Protein AF-A0A8I1IT31-F1 (afdb_monomer_lite)

Radius of gyration: 22.26 Å; chains: 1; bounding box: 62×18×60 Å

Sequence (84 aa):
MKRTLTALAAIAALTTVAPAAFAFENALAELQNQVTNELADKGYPTEFVDQLTLGELTTIRSLLEGGQGAGVQIQRILERAAQR

Foldseek 3Di:
DDDDDPPPPPPVPPPPPDPPVVVVVVVQVVLLVVLLVLCVVVPHDSPQSVLADPVLSVLSVCLSVVDDPSVVVNNVSSVVSVVD

Structure (mmCIF, N/CA/C/O backbone):
data_AF-A0A8I1IT31-F1
#
_entry.id   AF-A0A8I1IT31-F1
#
loop_
_atom_site.group_PDB
_atom_site.id
_atom_site.type_symbol
_atom_site.label_atom_id
_atom_site.label_alt_id
_atom_site.label_comp_id
_atom_site.label_asym_id
_atom_site.label_entity_id
_atom_site.label_seq_id
_atom_site.pdbx_PDB_ins_code
_atom_site.Cartn_x
_atom_site.Cartn_y
_atom_site.Cartn_z
_atom_site.occupancy
_atom_site.B_iso_or_equiv
_atom_site.auth_seq_id
_atom_site.auth_comp_id
_atom_site.auth_asym_id
_atom_site.auth_atom_id
_atom_site.pdbx_PDB_model_num
ATOM 1 N N . MET A 1 1 ? 48.966 2.239 -47.838 1.00 41.56 1 MET A N 1
ATOM 2 C CA . MET A 1 1 ? 48.301 2.119 -46.522 1.00 41.56 1 MET A CA 1
ATOM 3 C C . MET A 1 1 ? 46.795 2.072 -46.758 1.00 41.56 1 MET A C 1
ATOM 5 O O . MET A 1 1 ? 46.231 3.081 -47.149 1.00 41.56 1 MET A O 1
ATOM 9 N N . LYS A 1 2 ? 46.166 0.895 -46.645 1.00 44.38 2 LYS A N 1
ATOM 10 C CA . LYS A 1 2 ? 44.721 0.696 -46.861 1.00 44.38 2 LYS A CA 1
ATOM 11 C C . LYS A 1 2 ? 44.084 0.435 -45.495 1.00 44.38 2 LYS A C 1
ATOM 13 O O . LYS A 1 2 ? 44.229 -0.658 -44.961 1.00 44.38 2 LYS A O 1
ATOM 18 N N . ARG A 1 3 ? 43.482 1.455 -44.888 1.00 55.28 3 ARG A N 1
ATOM 19 C CA . ARG A 1 3 ? 42.744 1.344 -43.621 1.00 55.28 3 ARG A CA 1
ATOM 20 C C . ARG A 1 3 ? 41.454 2.133 -43.745 1.00 55.28 3 ARG A C 1
ATOM 22 O O . ARG A 1 3 ? 41.324 3.225 -43.210 1.00 55.28 3 ARG A O 1
ATOM 29 N N . THR A 1 4 ? 40.522 1.584 -44.498 1.00 56.00 4 THR A N 1
ATOM 30 C CA . THR A 1 4 ? 39.143 2.050 -44.517 1.00 56.00 4 THR A CA 1
ATOM 31 C C . THR A 1 4 ? 38.250 0.818 -44.467 1.00 56.00 4 THR A C 1
ATOM 33 O O . THR A 1 4 ? 38.523 -0.160 -45.157 1.00 56.00 4 THR A O 1
ATOM 36 N N . LEU A 1 5 ? 37.188 0.910 -43.660 1.00 53.28 5 LEU A N 1
ATOM 37 C CA . LEU A 1 5 ? 36.022 0.013 -43.617 1.00 53.28 5 LEU A CA 1
ATOM 38 C C . LEU A 1 5 ? 36.061 -1.170 -42.632 1.00 53.28 5 LEU A C 1
ATOM 40 O O . LEU A 1 5 ? 35.806 -2.309 -43.005 1.00 53.28 5 LEU A O 1
ATOM 44 N N . THR A 1 6 ? 36.223 -0.886 -41.338 1.00 50.94 6 THR A N 1
ATOM 45 C CA . THR A 1 6 ? 35.751 -1.800 -40.272 1.00 50.94 6 THR A CA 1
ATOM 46 C C . THR A 1 6 ? 34.920 -1.071 -39.213 1.00 50.94 6 THR A C 1
ATOM 48 O O . THR A 1 6 ? 35.037 -1.327 -38.023 1.00 50.94 6 THR A O 1
ATOM 51 N N . ALA A 1 7 ? 34.071 -0.131 -39.637 1.00 52.94 7 ALA A N 1
ATOM 52 C CA . ALA A 1 7 ? 33.212 0.651 -38.739 1.00 52.94 7 ALA A CA 1
ATOM 5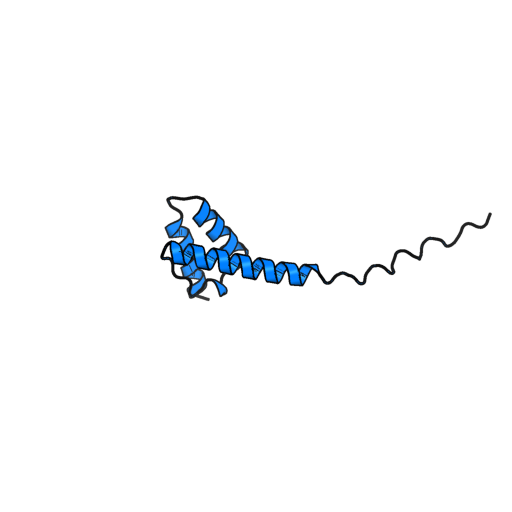3 C C . ALA A 1 7 ? 31.717 0.560 -39.099 1.00 52.94 7 ALA A C 1
ATOM 55 O O . ALA A 1 7 ? 30.983 1.520 -38.898 1.00 52.94 7 ALA A O 1
ATOM 56 N N . LEU A 1 8 ? 31.253 -0.566 -39.661 1.00 46.91 8 LEU A N 1
ATOM 57 C CA . LEU A 1 8 ? 29.841 -0.713 -40.058 1.00 46.91 8 LEU A CA 1
ATOM 58 C C . LEU A 1 8 ? 29.200 -2.067 -39.705 1.00 46.91 8 LEU A C 1
ATOM 60 O O . LEU A 1 8 ? 28.179 -2.428 -40.274 1.00 46.91 8 LEU A O 1
ATOM 64 N N . ALA A 1 9 ? 29.759 -2.820 -38.755 1.00 51.94 9 ALA A N 1
ATOM 65 C CA . ALA A 1 9 ? 29.162 -4.089 -38.311 1.00 51.94 9 ALA A CA 1
ATOM 66 C C . ALA A 1 9 ? 28.364 -3.984 -36.994 1.00 51.94 9 ALA A C 1
ATOM 68 O O . ALA A 1 9 ? 27.701 -4.939 -36.608 1.00 51.94 9 ALA A O 1
ATOM 69 N N . ALA A 1 10 ? 28.396 -2.843 -36.297 1.00 48.50 10 ALA A N 1
ATOM 70 C CA . ALA A 1 10 ? 27.854 -2.741 -34.936 1.00 48.50 10 ALA A CA 1
ATOM 71 C C . ALA A 1 10 ? 26.388 -2.270 -34.844 1.00 48.50 10 ALA A C 1
ATOM 73 O O . ALA A 1 10 ? 25.849 -2.193 -33.746 1.00 48.50 10 ALA A O 1
ATOM 74 N N . ILE A 1 11 ? 25.725 -1.958 -35.963 1.00 51.16 11 ILE A N 1
ATOM 75 C CA . ILE A 1 11 ? 24.354 -1.404 -35.943 1.00 51.16 11 ILE A CA 1
ATOM 76 C C . ILE A 1 11 ? 23.283 -2.506 -36.087 1.00 51.16 11 ILE A C 1
ATOM 78 O O . ILE A 1 11 ? 22.107 -2.277 -35.827 1.00 51.16 11 ILE A O 1
ATOM 82 N N . ALA A 1 12 ? 23.672 -3.748 -36.401 1.00 49.91 12 ALA A N 1
ATOM 83 C CA . ALA A 1 12 ? 22.733 -4.866 -36.550 1.00 49.91 12 ALA A CA 1
ATOM 84 C C . ALA A 1 12 ? 22.157 -5.407 -35.221 1.00 49.91 12 ALA A C 1
ATOM 86 O O . ALA A 1 12 ? 21.314 -6.298 -35.246 1.00 49.91 12 ALA A O 1
ATOM 87 N N . ALA A 1 13 ? 22.581 -4.883 -34.065 1.00 48.53 13 ALA A N 1
ATOM 88 C CA . ALA A 1 13 ? 22.127 -5.343 -32.749 1.00 48.53 13 ALA A CA 1
ATOM 89 C C . ALA A 1 13 ? 20.970 -4.513 -32.153 1.00 48.53 13 ALA A C 1
ATOM 91 O O . ALA A 1 13 ? 20.629 -4.687 -30.987 1.00 48.53 13 ALA A O 1
ATOM 92 N N . LEU A 1 14 ? 20.355 -3.607 -32.923 1.00 47.03 14 LEU A N 1
ATOM 93 C CA . LEU A 1 14 ? 19.298 -2.712 -32.430 1.00 47.03 14 LEU A CA 1
ATOM 94 C C . LEU A 1 14 ? 17.870 -3.261 -32.630 1.00 47.03 14 LEU A C 1
ATOM 96 O O . LEU A 1 14 ? 16.942 -2.495 -32.865 1.00 47.03 14 LEU A O 1
ATOM 100 N N . THR A 1 15 ? 17.673 -4.580 -32.567 1.00 50.69 15 THR A N 1
ATOM 101 C CA . THR A 1 15 ? 16.345 -5.217 -32.715 1.00 50.69 15 THR A CA 1
ATOM 102 C C . THR A 1 15 ? 15.829 -5.902 -31.449 1.00 50.69 15 THR A C 1
ATOM 104 O O . THR A 1 15 ? 14.730 -6.446 -31.463 1.00 50.69 15 THR A O 1
ATOM 107 N N . THR A 1 16 ? 16.546 -5.848 -30.322 1.00 52.34 16 THR A N 1
ATOM 108 C CA . THR A 1 16 ? 16.144 -6.548 -29.083 1.00 52.34 16 THR A CA 1
ATOM 109 C C . THR A 1 16 ? 15.511 -5.646 -28.018 1.00 52.34 16 THR A C 1
ATOM 111 O O . THR A 1 16 ? 15.484 -6.008 -26.842 1.00 52.34 16 THR A O 1
ATOM 114 N N . VAL A 1 17 ? 14.986 -4.473 -28.383 1.00 51.69 17 VAL A N 1
ATOM 115 C CA . VAL A 1 17 ? 14.265 -3.600 -27.437 1.00 51.69 17 VAL A CA 1
ATOM 116 C C . VAL A 1 17 ? 12.801 -4.042 -27.347 1.00 51.69 17 VAL A C 1
ATOM 118 O O . VAL A 1 17 ? 11.918 -3.418 -27.918 1.00 51.69 17 VAL A O 1
ATOM 121 N N . ALA A 1 18 ? 12.542 -5.160 -26.669 1.00 53.06 18 ALA A N 1
ATOM 122 C CA . ALA A 1 18 ? 11.183 -5.609 -26.344 1.00 53.06 18 ALA A CA 1
ATOM 123 C C . ALA A 1 18 ? 10.992 -6.469 -25.064 1.00 53.06 18 ALA A C 1
ATOM 125 O O . ALA A 1 18 ? 9.835 -6.722 -24.744 1.00 53.06 18 ALA A O 1
ATOM 126 N N . PRO A 1 19 ? 12.006 -6.902 -24.272 1.00 54.56 19 PRO A N 1
ATOM 127 C CA . PRO A 1 19 ? 11.718 -7.646 -23.036 1.00 54.56 19 PRO A CA 1
ATOM 128 C C . PRO A 1 19 ? 11.385 -6.764 -21.819 1.00 54.56 19 PRO A C 1
ATOM 130 O O . PRO A 1 19 ? 10.836 -7.262 -20.841 1.00 54.56 19 PRO A O 1
ATOM 133 N N . ALA A 1 20 ? 11.708 -5.466 -21.845 1.00 54.41 20 ALA A N 1
ATOM 134 C CA . ALA A 1 20 ? 11.575 -4.606 -20.663 1.00 54.41 20 ALA A CA 1
ATOM 135 C C . ALA A 1 20 ? 10.123 -4.198 -20.348 1.00 54.41 20 ALA A C 1
ATOM 137 O O . ALA A 1 20 ? 9.777 -4.061 -19.178 1.00 54.41 20 ALA A O 1
ATOM 138 N N . ALA A 1 21 ? 9.268 -4.034 -21.365 1.00 56.38 21 ALA A N 1
ATOM 139 C CA . ALA A 1 21 ? 7.874 -3.624 -21.172 1.00 56.38 21 ALA A CA 1
ATOM 140 C C . ALA A 1 21 ? 7.038 -4.725 -20.494 1.00 56.38 21 ALA A C 1
ATOM 142 O O . ALA A 1 21 ? 6.373 -4.465 -19.497 1.00 56.38 21 ALA A O 1
ATOM 143 N N . PHE A 1 22 ? 7.167 -5.975 -20.950 1.00 60.47 22 PHE A N 1
ATOM 144 C CA . PHE A 1 22 ? 6.465 -7.122 -20.359 1.00 60.47 22 PHE A CA 1
ATOM 145 C C . PHE A 1 22 ? 6.911 -7.423 -18.922 1.00 60.47 22 PHE A C 1
ATOM 147 O O . PHE A 1 22 ? 6.100 -7.789 -18.074 1.00 60.47 22 PHE A O 1
ATOM 154 N N . ALA A 1 23 ? 8.203 -7.258 -18.619 1.00 67.69 23 ALA A N 1
ATOM 155 C CA . ALA A 1 23 ? 8.702 -7.408 -17.253 1.00 67.69 23 ALA A CA 1
ATOM 156 C C . ALA A 1 23 ? 8.123 -6.336 -16.312 1.00 67.69 23 ALA A C 1
ATOM 158 O O . ALA A 1 23 ? 7.861 -6.617 -15.144 1.00 67.69 23 ALA A O 1
ATOM 159 N N . PHE A 1 24 ? 7.892 -5.125 -16.826 1.00 69.75 24 PHE A N 1
ATOM 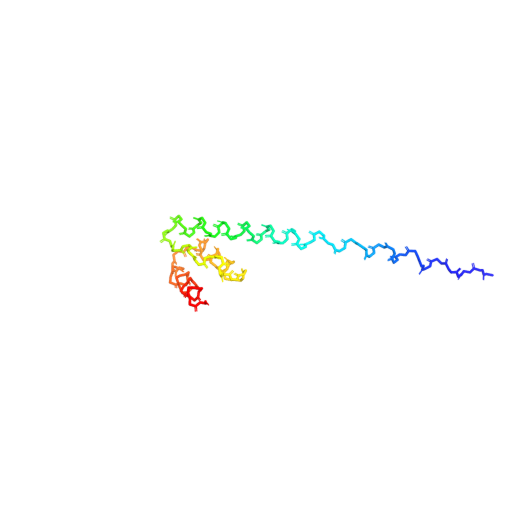160 C CA . PHE A 1 24 ? 7.325 -4.021 -16.059 1.00 69.75 24 PHE A CA 1
ATOM 161 C C . PHE A 1 24 ? 5.830 -4.207 -15.776 1.00 69.75 24 PHE A C 1
ATOM 163 O O . PHE A 1 24 ? 5.395 -3.968 -14.654 1.00 69.75 24 PHE A O 1
ATOM 170 N N . GLU A 1 25 ? 5.056 -4.680 -16.755 1.00 75.31 25 GLU A N 1
ATOM 171 C CA . GLU A 1 25 ? 3.628 -4.985 -16.574 1.00 75.31 25 GLU A CA 1
ATOM 172 C C . GLU A 1 25 ? 3.409 -6.072 -15.515 1.00 75.31 25 GLU A C 1
ATOM 174 O O . GLU A 1 25 ? 2.582 -5.902 -14.620 1.00 75.31 25 GLU A O 1
ATOM 179 N N . ASN A 1 26 ? 4.209 -7.143 -15.550 1.00 79.12 26 ASN A N 1
ATOM 180 C CA . ASN A 1 26 ? 4.154 -8.194 -14.533 1.00 79.12 26 ASN A CA 1
ATOM 181 C C . ASN A 1 26 ? 4.529 -7.668 -13.141 1.00 79.12 26 ASN A C 1
ATOM 183 O O . ASN A 1 26 ? 3.843 -7.965 -12.166 1.00 79.12 26 ASN A O 1
ATOM 187 N N . ALA A 1 27 ? 5.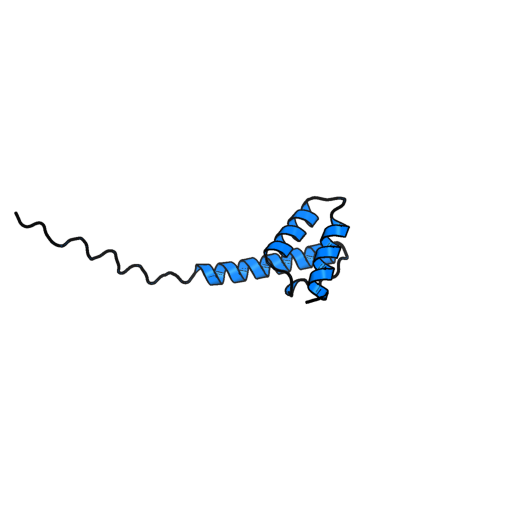580 -6.849 -13.044 1.00 78.25 27 ALA A N 1
ATOM 188 C CA . ALA A 1 27 ? 5.989 -6.249 -11.776 1.00 78.25 27 ALA A CA 1
ATOM 189 C C . ALA A 1 27 ? 4.928 -5.285 -11.212 1.00 78.25 27 ALA A C 1
ATOM 191 O O . ALA A 1 27 ? 4.725 -5.235 -9.999 1.00 78.25 27 ALA A O 1
ATOM 192 N N . LEU A 1 28 ? 4.231 -4.538 -12.075 1.00 82.75 28 LEU A N 1
ATOM 193 C CA . LEU A 1 28 ? 3.133 -3.661 -11.672 1.00 82.75 28 LEU A CA 1
ATOM 194 C C . LEU A 1 28 ? 1.932 -4.465 -11.163 1.00 82.75 28 LEU A C 1
ATOM 196 O O . LEU A 1 28 ? 1.397 -4.135 -10.107 1.00 82.75 28 LEU A O 1
ATOM 200 N N . ALA A 1 29 ? 1.537 -5.520 -11.878 1.00 86.19 29 ALA A N 1
ATOM 201 C CA . ALA A 1 29 ? 0.453 -6.404 -11.454 1.00 86.19 29 ALA A CA 1
ATOM 202 C C . ALA A 1 29 ? 0.773 -7.079 -10.111 1.00 86.19 29 ALA A C 1
ATOM 204 O O . ALA A 1 29 ? -0.080 -7.179 -9.230 1.00 86.19 29 ALA A O 1
ATOM 205 N N . GLU A 1 30 ? 2.024 -7.494 -9.912 1.00 88.62 30 GLU A N 1
ATOM 206 C CA . GLU A 1 30 ? 2.467 -8.061 -8.643 1.00 88.62 30 GLU A CA 1
ATOM 207 C C . GLU A 1 30 ? 2.447 -7.031 -7.508 1.00 88.62 30 GLU A C 1
ATOM 209 O O . GLU A 1 30 ? 1.959 -7.333 -6.419 1.00 88.62 30 GLU A O 1
ATOM 214 N N . LEU A 1 31 ? 2.877 -5.791 -7.764 1.00 87.31 31 LEU A N 1
ATOM 215 C CA . LEU A 1 31 ? 2.771 -4.709 -6.786 1.00 87.31 31 LEU A CA 1
ATOM 216 C C . LEU A 1 31 ? 1.309 -4.398 -6.432 1.00 87.31 31 LEU A C 1
ATOM 218 O O . LEU A 1 31 ? 0.997 -4.228 -5.255 1.00 87.31 31 LEU A O 1
ATOM 222 N N . GLN A 1 32 ? 0.413 -4.348 -7.420 1.00 90.12 32 GLN A N 1
ATOM 223 C CA . GLN A 1 32 ? -1.022 -4.165 -7.186 1.00 90.12 32 GLN A CA 1
ATOM 224 C C . GLN A 1 32 ? -1.589 -5.283 -6.311 1.00 90.12 32 GLN A C 1
ATOM 226 O O . GLN A 1 32 ? -2.296 -4.997 -5.345 1.00 90.12 32 GLN A O 1
ATOM 231 N N . ASN A 1 33 ? -1.239 -6.540 -6.590 1.00 91.62 33 ASN A N 1
ATOM 232 C CA . ASN A 1 33 ? -1.672 -7.680 -5.784 1.00 91.62 33 ASN A CA 1
ATOM 233 C C . ASN A 1 33 ? -1.132 -7.611 -4.350 1.00 91.62 33 ASN A C 1
ATOM 235 O O . ASN A 1 33 ? -1.883 -7.845 -3.405 1.00 91.62 33 ASN A O 1
ATOM 239 N N . GLN A 1 34 ? 0.143 -7.251 -4.167 1.00 90.56 34 GLN A N 1
ATOM 240 C CA . GLN A 1 34 ? 0.741 -7.079 -2.837 1.00 90.56 34 GLN A CA 1
ATOM 241 C C . GLN A 1 34 ? 0.008 -5.999 -2.035 1.00 90.56 34 GLN A C 1
ATOM 243 O O . GLN A 1 34 ? -0.453 -6.266 -0.927 1.00 90.56 34 GLN A O 1
ATOM 248 N N . VAL A 1 35 ? -0.182 -4.814 -2.625 1.00 90.12 35 VAL A N 1
ATOM 249 C CA . VAL A 1 35 ? -0.893 -3.702 -1.976 1.00 90.12 35 VAL A CA 1
ATOM 250 C C . VAL A 1 35 ? -2.344 -4.074 -1.671 1.00 90.12 35 VAL A C 1
ATOM 252 O O . VAL A 1 35 ? -2.822 -3.794 -0.577 1.00 90.12 35 VAL A O 1
ATOM 255 N N . THR A 1 36 ? -3.035 -4.745 -2.593 1.00 93.31 36 THR A N 1
ATOM 256 C CA . THR A 1 36 ? -4.415 -5.218 -2.391 1.00 93.31 36 THR A CA 1
ATOM 257 C C . THR A 1 36 ? -4.508 -6.153 -1.190 1.00 93.31 36 THR A C 1
ATOM 259 O O . THR A 1 36 ? -5.359 -5.958 -0.324 1.00 93.31 36 THR A O 1
ATOM 262 N N . ASN A 1 37 ? -3.615 -7.140 -1.108 1.00 92.50 37 ASN A N 1
ATOM 263 C CA . ASN A 1 37 ? -3.606 -8.108 -0.016 1.00 92.50 37 ASN A CA 1
ATOM 264 C C . ASN A 1 37 ? -3.296 -7.444 1.329 1.00 92.50 37 ASN A C 1
ATOM 266 O O . ASN A 1 37 ? -3.975 -7.719 2.314 1.00 92.50 37 ASN A O 1
ATOM 270 N N . GLU A 1 38 ? -2.315 -6.541 1.377 1.00 89.94 38 GLU A N 1
ATOM 271 C CA . GLU A 1 38 ? -1.973 -5.824 2.609 1.00 89.94 38 GLU A CA 1
ATOM 272 C C . GLU A 1 38 ? -3.078 -4.858 3.059 1.00 89.94 38 GLU A C 1
ATOM 274 O O . GLU A 1 38 ? -3.340 -4.726 4.256 1.00 89.94 38 GLU A O 1
ATOM 279 N N . LEU A 1 39 ? -3.748 -4.184 2.120 1.00 89.50 39 LEU A N 1
ATOM 280 C CA . LEU A 1 39 ? -4.897 -3.333 2.426 1.00 89.50 39 LEU A CA 1
ATOM 281 C C . LEU A 1 39 ? -6.061 -4.159 2.975 1.00 89.50 39 LEU A C 1
ATOM 283 O O . LEU A 1 39 ? -6.626 -3.777 4.000 1.00 89.50 39 LEU A O 1
ATOM 287 N N . ALA A 1 40 ? -6.372 -5.296 2.346 1.00 90.88 40 ALA A N 1
ATOM 288 C CA . ALA A 1 40 ? -7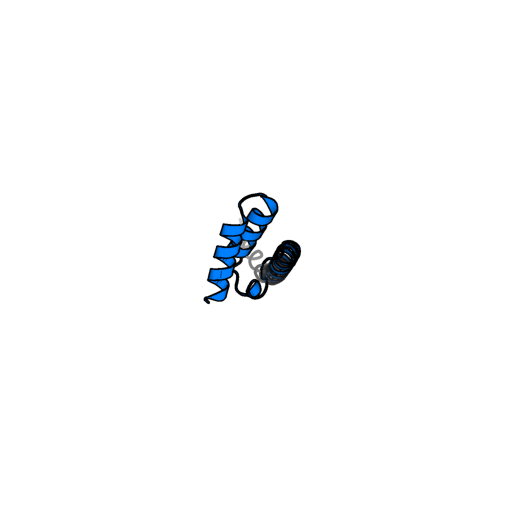.414 -6.209 2.808 1.00 90.88 40 ALA A CA 1
ATOM 289 C C . ALA A 1 40 ? -7.116 -6.755 4.214 1.00 90.88 40 ALA A C 1
ATOM 291 O O . ALA A 1 40 ? -7.997 -6.733 5.071 1.00 90.88 40 ALA A O 1
ATOM 292 N N . ASP A 1 41 ? -5.874 -7.175 4.476 1.00 90.56 41 ASP A N 1
ATOM 293 C CA . ASP A 1 41 ? -5.431 -7.671 5.789 1.00 90.56 41 ASP A CA 1
ATOM 294 C C . ASP A 1 41 ? -5.594 -6.611 6.891 1.00 90.56 41 ASP A C 1
ATOM 296 O O . ASP A 1 41 ? -6.009 -6.905 8.013 1.00 90.56 41 ASP A O 1
ATOM 300 N N . LYS A 1 42 ? -5.353 -5.338 6.556 1.00 86.25 42 LYS A N 1
ATOM 301 C CA . LYS A 1 42 ? -5.544 -4.210 7.478 1.00 86.25 42 LYS A CA 1
ATOM 302 C C . LYS A 1 42 ? -6.970 -3.639 7.496 1.00 86.25 42 LYS A C 1
ATOM 304 O O . LYS A 1 42 ? -7.209 -2.670 8.216 1.00 86.25 42 LYS A O 1
ATOM 309 N N . GLY A 1 43 ? -7.906 -4.219 6.744 1.00 87.75 43 GLY A N 1
ATOM 310 C CA . GLY A 1 43 ? -9.313 -3.810 6.711 1.00 87.75 43 GLY A CA 1
ATOM 311 C C . GLY A 1 43 ? -9.602 -2.527 5.921 1.00 87.75 43 GLY A C 1
ATOM 312 O O . GLY A 1 43 ? -10.626 -1.887 6.159 1.00 87.75 43 GLY A O 1
ATOM 313 N N . TYR A 1 44 ? -8.719 -2.129 5.003 1.00 89.44 44 TYR A N 1
ATOM 314 C CA . TYR A 1 44 ? -8.963 -1.019 4.078 1.00 89.44 44 TYR A CA 1
ATOM 315 C C . TYR A 1 44 ? -9.738 -1.486 2.836 1.00 89.44 44 TYR A C 1
ATOM 317 O O . TYR A 1 44 ? -9.599 -2.637 2.417 1.00 89.44 44 TYR A O 1
ATOM 325 N N . PRO A 1 45 ? -10.526 -0.595 2.206 1.00 87.31 45 PRO A N 1
ATOM 326 C CA . PRO A 1 45 ? -11.219 -0.914 0.965 1.00 87.31 45 PRO A CA 1
ATOM 327 C C . PRO A 1 45 ? -10.220 -1.144 -0.175 1.00 87.31 45 PRO A C 1
ATOM 329 O O . PRO A 1 45 ? -9.292 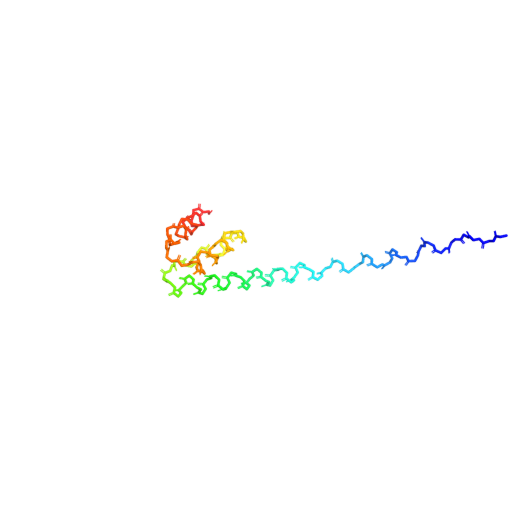-0.360 -0.372 1.00 87.31 45 PRO A O 1
ATOM 332 N N . THR A 1 46 ? -10.432 -2.212 -0.941 1.00 91.06 46 THR A N 1
ATOM 333 C CA . THR A 1 46 ? -9.566 -2.619 -2.061 1.00 91.06 46 THR A CA 1
ATOM 334 C C . THR A 1 46 ? -10.189 -2.399 -3.438 1.00 91.06 46 THR A C 1
ATOM 336 O O . THR A 1 46 ? -9.532 -2.601 -4.453 1.00 91.06 46 THR A O 1
ATOM 339 N N . GLU A 1 47 ? -11.440 -1.944 -3.472 1.00 88.69 47 GLU A N 1
ATOM 340 C CA . GLU A 1 47 ? -12.292 -1.831 -4.664 1.00 88.69 47 GLU A CA 1
ATOM 341 C C . GLU A 1 47 ? -11.722 -0.910 -5.751 1.00 88.69 47 GLU A C 1
ATOM 343 O O . GLU A 1 47 ? -12.085 -1.041 -6.911 1.00 88.69 47 GLU A O 1
ATOM 348 N N . PHE A 1 48 ? -10.835 0.010 -5.363 1.00 88.56 48 PHE A N 1
ATOM 349 C CA . PHE A 1 48 ? -10.282 1.058 -6.225 1.00 88.56 48 PHE A CA 1
ATOM 350 C C . PHE A 1 48 ? -8.765 0.932 -6.414 1.00 88.56 48 PHE A C 1
ATOM 352 O O . PHE A 1 48 ? -8.114 1.870 -6.874 1.00 88.56 48 PHE A O 1
ATOM 359 N N . VAL A 1 49 ? -8.163 -0.189 -5.997 1.00 87.00 49 VAL A N 1
ATOM 360 C CA . VAL A 1 49 ? -6.701 -0.378 -6.053 1.00 87.00 49 VAL A CA 1
ATOM 361 C C . VAL A 1 49 ? -6.194 -0.486 -7.494 1.00 87.00 49 VAL A C 1
ATOM 363 O O . VAL A 1 49 ? -5.086 -0.047 -7.796 1.00 87.00 49 VAL A O 1
ATOM 366 N N . ASP A 1 50 ? -7.020 -1.001 -8.399 1.00 88.12 50 ASP A N 1
ATOM 367 C CA . ASP A 1 50 ? -6.785 -1.057 -9.845 1.00 88.12 50 ASP A CA 1
ATOM 368 C C . ASP A 1 50 ? -6.735 0.334 -10.504 1.00 88.12 50 ASP A C 1
ATOM 370 O O . ASP A 1 50 ? -6.054 0.521 -11.513 1.00 88.12 50 ASP A O 1
ATOM 374 N N . GLN A 1 51 ? -7.391 1.328 -9.901 1.00 88.50 51 GLN A N 1
ATOM 375 C CA . GLN A 1 51 ? -7.409 2.725 -10.353 1.00 88.50 51 GLN A CA 1
ATOM 376 C C . GLN A 1 51 ? -6.239 3.560 -9.803 1.00 88.50 51 GLN A C 1
ATOM 378 O O . GLN A 1 51 ? -6.087 4.746 -10.138 1.00 88.50 51 GLN A O 1
ATOM 383 N N . LEU A 1 52 ? -5.401 2.964 -8.949 1.00 88.12 52 LEU A N 1
ATOM 384 C CA . LEU A 1 52 ? -4.228 3.619 -8.391 1.00 88.12 52 LEU A CA 1
ATOM 385 C C . LEU A 1 52 ? -3.082 3.647 -9.396 1.00 88.12 52 LEU A C 1
ATOM 387 O O . LEU A 1 52 ? -2.724 2.657 -10.034 1.00 88.12 52 LEU A O 1
ATOM 391 N N . THR A 1 53 ? -2.434 4.803 -9.478 1.00 89.88 53 THR A N 1
ATOM 392 C CA . THR A 1 53 ? -1.181 4.945 -10.217 1.00 89.88 53 THR A CA 1
ATOM 393 C C . THR A 1 53 ? -0.042 4.211 -9.507 1.00 89.88 53 THR A C 1
ATOM 395 O O . THR A 1 53 ? -0.063 4.021 -8.290 1.00 89.88 53 THR A O 1
ATOM 398 N N . LEU A 1 54 ? 1.023 3.875 -10.244 1.00 87.56 54 LEU A N 1
ATOM 399 C CA . LEU A 1 54 ? 2.228 3.267 -9.666 1.00 87.56 54 LEU A CA 1
ATOM 400 C C . LEU A 1 54 ? 2.791 4.079 -8.484 1.00 87.56 54 LEU A C 1
ATOM 402 O O . LEU A 1 54 ? 3.222 3.500 -7.492 1.00 87.56 54 LEU A O 1
ATOM 406 N N . GLY A 1 55 ? 2.761 5.414 -8.567 1.00 86.31 55 GLY A N 1
ATOM 407 C CA . GLY A 1 55 ? 3.205 6.284 -7.473 1.00 86.31 55 GLY A CA 1
ATOM 408 C C . GLY A 1 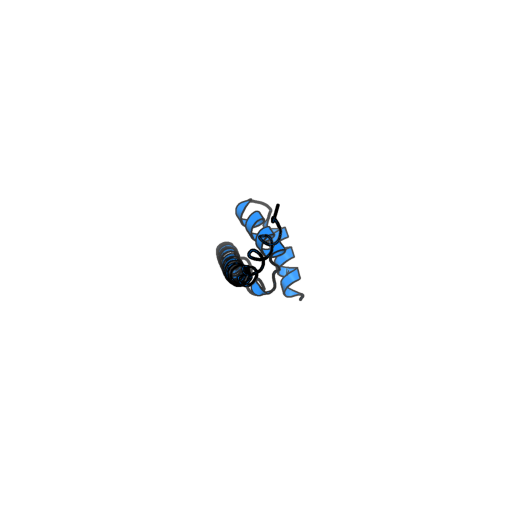55 ? 2.299 6.216 -6.240 1.00 86.31 55 GLY A C 1
ATOM 409 O O . GLY A 1 55 ? 2.782 6.285 -5.112 1.00 86.31 55 GLY A O 1
ATOM 410 N N . GLU A 1 56 ? 0.991 6.049 -6.431 1.00 90.12 56 GLU A N 1
ATOM 411 C CA . GLU A 1 56 ? 0.038 5.878 -5.330 1.00 90.12 56 GLU A CA 1
ATOM 412 C C . GLU A 1 56 ? 0.200 4.501 -4.664 1.00 90.12 56 GLU A C 1
ATOM 414 O O . GLU A 1 56 ? 0.211 4.423 -3.436 1.00 90.12 56 GLU A O 1
ATOM 419 N N . LEU A 1 57 ? 0.428 3.442 -5.449 1.00 89.56 57 LEU A N 1
ATOM 420 C CA . LEU A 1 57 ? 0.693 2.086 -4.953 1.00 89.56 57 LEU A CA 1
ATOM 421 C C . LEU A 1 57 ? 1.974 2.011 -4.115 1.00 89.56 57 LEU A C 1
ATOM 423 O O . LEU A 1 57 ? 1.962 1.467 -3.012 1.00 89.56 57 LEU A O 1
ATOM 427 N N . THR A 1 58 ? 3.079 2.585 -4.600 1.00 88.31 58 THR A N 1
ATOM 428 C CA . THR A 1 58 ? 4.344 2.607 -3.845 1.00 88.31 58 THR A CA 1
ATOM 429 C C . THR A 1 58 ? 4.236 3.442 -2.574 1.00 88.31 58 THR A C 1
ATOM 431 O O . THR A 1 58 ? 4.787 3.059 -1.542 1.00 88.31 58 THR A O 1
ATOM 434 N N . THR A 1 59 ? 3.480 4.544 -2.618 1.00 89.44 59 THR A N 1
ATOM 435 C CA . THR A 1 59 ? 3.196 5.366 -1.435 1.00 89.44 59 THR A CA 1
ATOM 436 C C . THR A 1 59 ? 2.416 4.565 -0.399 1.00 89.44 59 THR A C 1
ATOM 438 O O . THR A 1 59 ? 2.823 4.520 0.758 1.00 89.44 59 THR A O 1
ATOM 441 N N . ILE A 1 60 ? 1.333 3.893 -0.800 1.00 90.00 60 ILE A N 1
ATOM 442 C CA . ILE A 1 60 ? 0.544 3.051 0.105 1.00 90.00 60 ILE A CA 1
ATOM 443 C C . ILE A 1 60 ? 1.411 1.947 0.708 1.00 90.00 60 ILE A C 1
ATOM 445 O O . ILE A 1 60 ? 1.403 1.788 1.922 1.00 90.00 60 ILE A O 1
ATOM 449 N N . ARG A 1 61 ? 2.217 1.247 -0.095 1.00 88.44 61 ARG A N 1
ATOM 450 C CA . ARG A 1 61 ? 3.148 0.234 0.414 1.00 88.44 61 ARG A CA 1
ATOM 451 C C . ARG A 1 61 ? 4.103 0.801 1.467 1.00 88.44 61 ARG A C 1
ATOM 453 O O . ARG A 1 61 ? 4.206 0.257 2.559 1.00 88.44 61 ARG A O 1
ATOM 460 N N . SER A 1 62 ? 4.746 1.935 1.186 1.00 88.31 62 SER A N 1
ATOM 461 C CA . SER A 1 62 ? 5.643 2.581 2.153 1.00 88.31 62 SER A CA 1
ATOM 462 C C . SER A 1 62 ? 4.916 2.986 3.443 1.00 88.31 62 SER A C 1
ATOM 464 O O . SER A 1 62 ? 5.483 2.892 4.530 1.00 88.31 62 SER A O 1
ATOM 466 N N . LEU A 1 63 ? 3.657 3.412 3.336 1.00 89.62 63 LEU A N 1
ATOM 467 C CA . LEU A 1 63 ? 2.793 3.769 4.460 1.00 89.62 63 LEU A CA 1
ATOM 468 C C . LEU A 1 63 ? 2.359 2.542 5.284 1.00 89.62 63 LEU A C 1
ATOM 470 O O . LEU A 1 63 ? 2.274 2.625 6.511 1.00 89.62 63 LEU A O 1
ATOM 474 N N . LEU A 1 64 ? 2.111 1.408 4.628 1.00 86.69 64 LEU A N 1
ATOM 475 C CA . LEU A 1 64 ? 1.781 0.130 5.262 1.00 86.69 64 LEU A CA 1
ATOM 476 C C . LEU A 1 64 ? 2.987 -0.461 6.008 1.00 86.69 64 LEU A C 1
ATOM 478 O O . LEU A 1 64 ? 2.812 -0.975 7.116 1.00 86.69 64 LEU A O 1
ATOM 482 N N . GLU A 1 65 ? 4.191 -0.323 5.443 1.00 85.88 65 GLU A N 1
ATOM 483 C CA . GLU A 1 65 ? 5.467 -0.731 6.048 1.00 85.88 65 GLU A CA 1
ATOM 484 C C . GLU A 1 65 ? 5.898 0.204 7.200 1.00 85.88 65 GLU A C 1
ATOM 486 O O . GLU A 1 65 ? 6.454 -0.253 8.198 1.00 85.88 65 GLU A O 1
ATOM 491 N N . GLY A 1 66 ? 5.622 1.511 7.094 1.00 80.06 66 GLY A N 1
ATOM 492 C CA . GLY A 1 66 ? 6.098 2.540 8.031 1.00 80.06 66 GLY A CA 1
ATOM 493 C C . GLY A 1 66 ? 5.439 2.553 9.419 1.00 80.06 66 GLY A C 1
ATOM 494 O O . GLY A 1 66 ? 6.033 3.067 10.365 1.00 80.06 66 GLY A O 1
ATOM 495 N N . GLY A 1 67 ? 4.248 1.963 9.575 1.00 68.38 67 GLY A N 1
ATOM 496 C CA . GLY A 1 67 ? 3.555 1.851 10.867 1.00 68.38 67 GLY A CA 1
ATOM 497 C C . GLY A 1 67 ? 3.014 3.170 11.466 1.00 68.38 67 GLY A C 1
ATOM 498 O O . GLY A 1 67 ? 3.380 4.263 11.059 1.00 68.38 67 GLY A O 1
ATOM 499 N N . GLN A 1 68 ? 2.065 3.023 12.408 1.00 58.09 68 GLN A N 1
ATOM 500 C CA . GLN A 1 68 ? 1.279 4.027 13.169 1.00 58.09 68 GLN A CA 1
ATOM 501 C C . GLN A 1 68 ? 1.192 5.469 12.612 1.00 58.09 68 GLN A C 1
ATOM 503 O O . GLN A 1 68 ? 2.098 6.280 12.757 1.00 58.09 68 GLN A O 1
ATOM 508 N N . GLY A 1 69 ? 0.012 5.820 12.081 1.00 66.81 69 GLY A N 1
ATOM 509 C CA . GLY A 1 69 ? -0.343 7.178 11.625 1.00 66.81 69 GLY A CA 1
ATOM 510 C C . GLY A 1 69 ? -0.629 7.287 10.125 1.00 66.81 69 GLY A C 1
ATOM 511 O O . GLY A 1 69 ? -1.159 8.292 9.655 1.00 66.81 69 GLY A O 1
ATOM 512 N N . ALA A 1 70 ? -0.344 6.225 9.377 1.00 80.88 70 ALA A N 1
ATOM 513 C CA . ALA A 1 70 ? -0.461 6.201 7.926 1.00 80.88 70 ALA A CA 1
ATOM 514 C C . ALA A 1 70 ? -1.903 6.034 7.401 1.00 80.88 70 ALA A C 1
ATOM 516 O O . ALA A 1 70 ? -2.186 6.375 6.253 1.00 80.88 70 ALA A O 1
ATOM 517 N N . GLY A 1 71 ? -2.831 5.562 8.243 1.00 83.69 71 GLY A N 1
ATOM 518 C CA . GLY A 1 71 ? -4.195 5.209 7.832 1.00 83.69 71 GLY A CA 1
ATOM 519 C C . GLY A 1 71 ? -4.976 6.354 7.191 1.00 83.69 71 GLY A C 1
ATOM 520 O O . GLY A 1 71 ? -5.589 6.158 6.150 1.00 83.69 71 GLY A O 1
ATOM 521 N N . VAL A 1 72 ? -4.866 7.576 7.723 1.00 86.38 72 VAL A N 1
ATOM 522 C CA . VAL A 1 72 ? -5.539 8.760 7.149 1.00 86.38 72 VAL A CA 1
ATOM 523 C C . VAL A 1 72 ? -5.017 9.083 5.745 1.00 86.38 72 VAL A C 1
ATOM 525 O O . VAL A 1 72 ? -5.775 9.517 4.880 1.00 86.38 72 VAL A O 1
ATOM 528 N N . GLN A 1 73 ? -3.719 8.883 5.497 1.00 87.69 73 GLN A N 1
ATOM 529 C CA . GLN A 1 73 ? -3.139 9.111 4.173 1.00 87.69 73 GLN A CA 1
ATOM 530 C C . GLN A 1 73 ? -3.535 8.009 3.194 1.00 87.69 73 GLN A C 1
ATOM 532 O O . GLN A 1 73 ? -3.921 8.327 2.073 1.00 87.69 73 GLN A O 1
ATOM 537 N N . ILE A 1 74 ? -3.496 6.745 3.627 1.00 89.38 74 ILE A N 1
ATOM 538 C CA . ILE A 1 74 ? -3.962 5.601 2.833 1.00 89.38 74 ILE A CA 1
ATOM 539 C C . ILE A 1 74 ? -5.419 5.826 2.418 1.00 89.38 74 ILE A C 1
ATOM 541 O O . ILE A 1 74 ? -5.744 5.764 1.236 1.00 89.38 74 ILE A O 1
ATOM 545 N N . GLN A 1 75 ? -6.276 6.199 3.367 1.00 89.25 75 GLN A N 1
ATOM 546 C CA . GLN A 1 75 ? -7.695 6.436 3.127 1.00 89.25 75 GLN A CA 1
ATOM 547 C C . GLN A 1 75 ? -7.931 7.595 2.152 1.00 89.25 75 GLN A C 1
ATOM 549 O O . GLN A 1 75 ? -8.690 7.444 1.203 1.00 89.25 75 GLN A O 1
ATOM 554 N N . ARG A 1 76 ? -7.185 8.701 2.278 1.00 89.81 76 ARG A N 1
ATOM 555 C CA . ARG A 1 76 ? -7.238 9.815 1.314 1.00 89.81 76 ARG A CA 1
ATOM 556 C C . ARG A 1 76 ? -6.815 9.402 -0.099 1.00 89.81 76 ARG A C 1
ATOM 558 O O . ARG A 1 76 ? -7.350 9.917 -1.079 1.00 89.81 76 ARG A O 1
ATOM 565 N N . ILE A 1 77 ? -5.816 8.529 -0.225 1.00 90.75 77 ILE A N 1
ATOM 566 C CA . ILE A 1 77 ? -5.377 8.032 -1.534 1.00 90.75 77 ILE A CA 1
ATOM 567 C C . ILE A 1 77 ? -6.489 7.182 -2.162 1.00 90.75 77 ILE A C 1
ATOM 569 O O . ILE A 1 77 ? -6.822 7.409 -3.323 1.00 90.75 77 ILE A O 1
ATOM 573 N N . LEU A 1 78 ? -7.098 6.282 -1.386 1.00 89.38 78 LEU A N 1
ATOM 574 C CA . LEU A 1 78 ? -8.197 5.424 -1.837 1.00 89.38 78 LEU A CA 1
ATOM 575 C C . LEU A 1 78 ? -9.458 6.226 -2.198 1.00 89.38 78 LEU A C 1
ATOM 577 O O . LEU A 1 78 ? -10.064 5.974 -3.232 1.00 89.38 78 LEU A O 1
ATOM 581 N N . GLU A 1 79 ? -9.817 7.245 -1.414 1.00 90.19 79 GLU A N 1
ATOM 582 C CA . GLU A 1 79 ? -10.948 8.137 -1.710 1.00 90.19 79 GLU A CA 1
ATOM 583 C C . GLU A 1 79 ? -10.764 8.905 -3.023 1.00 90.19 79 GLU A C 1
ATOM 585 O O . GLU A 1 79 ? -11.717 9.072 -3.778 1.00 90.19 79 GLU A O 1
ATOM 590 N N . ARG A 1 80 ? -9.541 9.361 -3.329 1.00 89.69 80 ARG A N 1
ATOM 591 C CA . ARG A 1 80 ? -9.262 9.995 -4.627 1.00 89.69 80 ARG A CA 1
ATOM 592 C C . ARG A 1 80 ? -9.368 9.014 -5.782 1.00 89.69 80 ARG A C 1
ATOM 594 O O . ARG A 1 80 ? -9.743 9.443 -6.866 1.00 89.69 80 ARG A O 1
ATOM 601 N N . ALA A 1 81 ? -8.996 7.753 -5.569 1.00 88.62 81 ALA A N 1
ATOM 602 C CA . ALA A 1 81 ? -9.166 6.719 -6.579 1.00 88.62 81 ALA A CA 1
ATOM 603 C C . ALA A 1 81 ? -10.660 6.514 -6.858 1.00 88.62 81 ALA A C 1
ATOM 605 O O . ALA A 1 81 ? -11.072 6.675 -7.994 1.00 88.62 81 ALA A O 1
ATOM 606 N N . ALA A 1 82 ? -11.478 6.366 -5.811 1.00 86.50 82 ALA A N 1
ATOM 607 C CA . ALA A 1 82 ? -12.932 6.200 -5.908 1.00 86.50 82 ALA A CA 1
ATOM 608 C C . ALA A 1 82 ? -13.696 7.356 -6.591 1.00 86.50 82 ALA A C 1
ATOM 610 O O . ALA A 1 82 ? -14.861 7.198 -6.949 1.00 86.50 82 ALA A O 1
ATOM 611 N N . GLN A 1 83 ? -13.080 8.536 -6.718 1.00 86.75 83 GLN A N 1
ATOM 612 C CA . GLN A 1 83 ? -13.666 9.714 -7.371 1.00 86.75 83 GLN A CA 1
ATOM 613 C C . GLN A 1 83 ? -13.276 9.859 -8.852 1.00 86.75 83 GLN A C 1
ATOM 615 O O . GLN A 1 83 ? -13.715 10.823 -9.486 1.00 86.75 83 GLN A O 1
ATOM 620 N N . ARG A 1 84 ? -12.428 8.972 -9.384 1.00 80.56 84 ARG A N 1
ATOM 621 C CA . ARG A 1 84 ? -12.063 8.931 -10.808 1.00 80.56 84 ARG A CA 1
ATOM 622 C C . ARG A 1 84 ? -13.094 8.142 -11.609 1.00 80.56 84 ARG A C 1
ATOM 624 O O . ARG A 1 84 ? -13.330 8.564 -12.763 1.00 80.56 84 ARG A O 1
#

Secondary structure (DSSP, 8-state):
------SSSSSTTTT---HHHHHHHHHHHHHHHHHHHHHHHTT---TTGGG--HHHHHHHHHHHHH-SS-HHHHHHHHHHHHT-

pLDDT: mean 76.9, std 16.41, range [41.56, 93.31]